Protein AF-A0A970HB97-F1 (afdb_monomer_lite)

Structure (mmCIF, N/CA/C/O backbone):
data_AF-A0A970HB97-F1
#
_entry.id   AF-A0A970HB97-F1
#
loop_
_atom_site.group_PDB
_atom_site.id
_atom_site.type_symbol
_atom_site.label_atom_id
_atom_site.label_alt_id
_atom_site.label_comp_id
_atom_site.label_asym_id
_atom_site.label_entity_id
_atom_site.label_seq_id
_atom_site.pdbx_PDB_ins_code
_atom_site.Cartn_x
_atom_site.Cartn_y
_atom_site.Cartn_z
_atom_site.occupancy
_atom_site.B_iso_or_equiv
_atom_site.auth_seq_id
_atom_site.auth_comp_id
_atom_site.auth_asym_id
_atom_site.auth_atom_id
_atom_site.pdbx_PDB_model_num
ATOM 1 N N . MET A 1 1 ? 1.003 -9.219 -6.055 1.00 83.06 1 MET A N 1
ATOM 2 C CA . MET A 1 1 ? 0.402 -8.520 -4.901 1.00 83.06 1 MET A CA 1
ATOM 3 C C . MET A 1 1 ? 0.948 -9.165 -3.644 1.00 83.06 1 MET A C 1
ATOM 5 O O . MET A 1 1 ? 1.108 -10.377 -3.656 1.00 83.06 1 MET A O 1
ATOM 9 N N . ALA A 1 2 ? 1.260 -8.380 -2.619 1.00 93.44 2 ALA A N 1
ATOM 10 C CA . ALA A 1 2 ? 1.616 -8.880 -1.293 1.00 93.44 2 ALA A CA 1
ATOM 11 C C . ALA A 1 2 ? 0.589 -8.381 -0.267 1.00 93.44 2 ALA A C 1
ATOM 13 O O . ALA A 1 2 ? -0.002 -7.321 -0.469 1.00 93.44 2 ALA A O 1
ATOM 14 N N . VAL A 1 3 ? 0.365 -9.143 0.801 1.00 95.75 3 VAL A N 1
ATOM 15 C CA . VAL A 1 3 ? -0.550 -8.784 1.893 1.00 95.75 3 VAL A CA 1
ATOM 16 C C . VAL A 1 3 ? 0.267 -8.682 3.171 1.00 95.75 3 VAL A C 1
ATOM 18 O O . VAL A 1 3 ? 1.012 -9.601 3.495 1.00 95.75 3 VAL A O 1
ATOM 21 N N . TYR A 1 4 ? 0.138 -7.559 3.866 1.00 93.94 4 TYR A N 1
ATOM 22 C CA . TYR A 1 4 ? 0.833 -7.279 5.117 1.00 93.94 4 TYR A CA 1
ATOM 23 C C . TYR A 1 4 ? -0.196 -7.222 6.234 1.00 93.94 4 TYR A C 1
ATOM 25 O O . TYR A 1 4 ? -1.192 -6.514 6.104 1.00 93.94 4 TYR A O 1
ATOM 33 N N . GLY A 1 5 ? 0.028 -7.968 7.312 1.00 94.50 5 GLY A N 1
ATOM 34 C CA . GLY A 1 5 ? -0.742 -7.797 8.540 1.00 94.50 5 GLY A CA 1
ATOM 35 C C . GLY A 1 5 ? -0.313 -6.516 9.249 1.00 94.50 5 GLY A C 1
ATOM 36 O O . GLY A 1 5 ? 0.867 -6.168 9.238 1.00 94.50 5 GLY A O 1
ATOM 37 N N . LEU A 1 6 ? -1.271 -5.815 9.840 1.00 93.56 6 LEU A N 1
ATOM 38 C CA . LEU A 1 6 ? -1.008 -4.715 10.754 1.00 93.56 6 LEU A CA 1
ATOM 39 C C . LEU A 1 6 ? -0.965 -5.263 12.179 1.00 93.56 6 LEU A C 1
ATOM 41 O O . LEU A 1 6 ? -1.809 -6.075 12.550 1.00 93.56 6 LEU A O 1
ATOM 45 N N . GLU A 1 7 ? -0.015 -4.799 12.990 1.00 95.12 7 GLU A N 1
ATOM 46 C CA . GLU A 1 7 ? 0.059 -5.184 14.409 1.00 95.12 7 GLU A CA 1
ATOM 47 C C . GLU A 1 7 ? -1.190 -4.757 15.187 1.00 95.12 7 GLU A C 1
ATOM 49 O O . GLU A 1 7 ? -1.590 -5.409 16.149 1.00 95.12 7 GLU A O 1
ATOM 54 N N . GLN A 1 8 ? -1.819 -3.664 14.753 1.00 96.12 8 GLN A N 1
ATOM 55 C CA . GLN A 1 8 ? -3.061 -3.155 15.314 1.00 96.12 8 GLN A CA 1
ATOM 56 C C . GLN A 1 8 ? -4.025 -2.764 14.190 1.00 96.12 8 GLN A C 1
ATOM 58 O O . GLN A 1 8 ? -3.586 -2.207 13.178 1.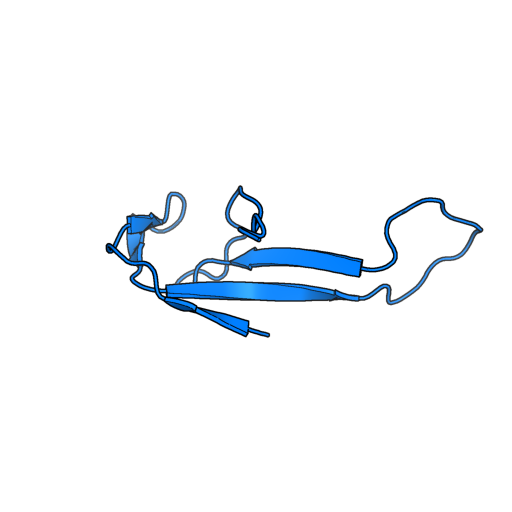00 96.12 8 GLN A O 1
ATOM 63 N N . PRO A 1 9 ? -5.338 -3.006 14.349 1.00 96.06 9 PRO A N 1
ATOM 64 C CA . PRO A 1 9 ? -6.317 -2.550 13.376 1.00 96.06 9 PRO A CA 1
ATOM 65 C C . PRO A 1 9 ? -6.364 -1.019 13.307 1.00 96.06 9 PRO A C 1
ATOM 67 O O . PRO A 1 9 ? -6.435 -0.344 14.334 1.00 96.06 9 PRO A O 1
ATOM 70 N N . VAL A 1 10 ? -6.389 -0.466 12.096 1.00 95.75 10 VAL A N 1
ATOM 71 C CA . VAL A 1 10 ? -6.483 0.985 11.850 1.00 95.75 10 VAL A CA 1
ATOM 72 C C . VAL A 1 10 ? -7.708 1.305 11.003 1.00 95.75 10 VAL A C 1
ATOM 74 O O . VAL A 1 10 ? -8.246 0.432 10.326 1.00 95.75 10 VAL A O 1
ATOM 77 N N . ARG A 1 11 ? -8.170 2.558 11.007 1.00 97.38 11 ARG A N 1
ATOM 78 C CA . ARG A 1 11 ? -9.284 2.985 10.146 1.00 97.38 11 ARG A CA 1
ATOM 79 C C . ARG A 1 11 ? -8.784 3.486 8.800 1.00 97.38 11 ARG A C 1
ATOM 81 O O . ARG A 1 11 ? -7.873 4.308 8.735 1.00 97.38 11 ARG A O 1
ATOM 88 N N . CYS A 1 12 ? -9.421 3.033 7.724 1.00 96.50 12 CYS A N 1
ATOM 89 C CA . CYS A 1 12 ? -9.180 3.584 6.398 1.00 96.50 12 CYS A CA 1
ATOM 90 C C . CYS A 1 12 ? -9.692 5.037 6.331 1.00 96.50 12 CYS A C 1
ATOM 92 O O . CYS A 1 12 ? -10.871 5.265 6.605 1.00 96.50 12 CYS A O 1
ATOM 94 N N . PRO A 1 13 ? -8.877 6.018 5.901 1.00 95.31 13 PRO A N 1
ATOM 95 C CA . PRO A 1 13 ? -9.318 7.411 5.806 1.00 95.31 13 PRO A CA 1
ATOM 96 C C . PRO A 1 13 ? -10.426 7.621 4.762 1.00 95.31 13 PRO A C 1
ATOM 98 O O . PRO A 1 13 ? -11.194 8.572 4.870 1.00 95.31 13 PRO A O 1
ATOM 101 N N . THR A 1 14 ? -10.535 6.734 3.768 1.00 96.56 14 THR A N 1
ATOM 102 C CA . THR A 1 14 ? -11.497 6.862 2.664 1.00 96.56 14 THR A CA 1
ATOM 103 C C . THR A 1 14 ? -12.830 6.181 2.963 1.00 96.56 14 THR A C 1
ATOM 105 O O . THR A 1 14 ? -13.864 6.832 2.882 1.00 96.56 14 THR A O 1
ATOM 108 N N . CYS A 1 15 ? -12.835 4.888 3.310 1.00 96.94 15 CYS A N 1
ATOM 109 C CA . CYS A 1 15 ? -14.084 4.151 3.556 1.00 96.94 15 CYS A CA 1
ATOM 110 C C . CYS A 1 15 ? -14.473 4.037 5.032 1.00 96.94 15 CYS A C 1
ATOM 112 O O . CYS A 1 15 ? -15.529 3.491 5.327 1.00 96.94 15 CYS A O 1
ATOM 114 N N . GLN A 1 16 ? -13.636 4.521 5.958 1.00 97.12 16 GLN A N 1
ATOM 115 C CA . GLN A 1 16 ? -13.858 4.482 7.412 1.00 97.12 16 GLN A CA 1
ATOM 116 C C . GLN A 1 16 ? -13.962 3.075 8.029 1.00 97.12 16 GLN A C 1
ATOM 118 O O . GLN A 1 16 ? -14.096 2.950 9.247 1.00 97.12 16 GLN A O 1
ATOM 123 N N . GLU A 1 17 ? -13.831 2.012 7.233 1.00 97.31 17 GLU A N 1
ATOM 124 C CA . GLU A 1 17 ? -13.754 0.646 7.741 1.00 97.31 17 GLU A CA 1
ATOM 125 C C . GLU A 1 17 ? -12.434 0.399 8.477 1.00 97.31 17 GLU A C 1
ATOM 127 O O . GLU A 1 17 ? -11.369 0.898 8.095 1.00 97.31 17 GLU A O 1
ATOM 132 N N . THR A 1 18 ? -12.514 -0.412 9.529 1.00 97.44 18 THR A N 1
ATOM 133 C CA . THR A 1 18 ? -11.342 -0.921 10.236 1.00 97.44 18 THR A CA 1
ATOM 134 C C . THR A 1 18 ? -10.664 -1.997 9.391 1.00 97.44 18 THR A C 1
ATOM 136 O O . THR A 1 18 ? -11.307 -2.952 8.956 1.00 97.44 18 THR A O 1
ATOM 139 N N . ILE A 1 19 ? -9.359 -1.853 9.180 1.00 96.69 19 ILE A N 1
ATOM 140 C CA . ILE A 1 19 ? -8.518 -2.791 8.442 1.00 96.69 19 ILE A CA 1
ATOM 141 C C . ILE A 1 19 ? -7.434 -3.352 9.364 1.00 96.69 19 ILE A C 1
ATOM 143 O O . ILE A 1 19 ? -6.806 -2.618 10.121 1.00 96.69 19 ILE A O 1
ATOM 147 N N . ASP A 1 20 ? -7.221 -4.662 9.290 1.00 97.12 20 ASP A N 1
ATOM 148 C CA . ASP A 1 20 ? -6.172 -5.417 9.994 1.00 97.12 20 ASP A CA 1
ATOM 149 C C . ASP A 1 20 ? -5.015 -5.805 9.056 1.00 97.12 20 ASP A C 1
ATOM 151 O O . ASP A 1 20 ? -4.030 -6.416 9.465 1.00 97.12 20 ASP A O 1
ATOM 155 N N . ARG A 1 21 ? -5.148 -5.477 7.769 1.00 96.31 21 ARG A N 1
ATOM 156 C CA . ARG A 1 21 ? -4.218 -5.849 6.710 1.00 96.31 21 ARG A CA 1
ATOM 157 C C . ARG A 1 21 ? -4.135 -4.770 5.637 1.00 96.31 21 ARG A C 1
ATOM 159 O O . ARG A 1 21 ? -5.083 -4.021 5.411 1.00 96.31 21 ARG A O 1
ATOM 166 N N . LEU A 1 22 ? -3.002 -4.722 4.948 1.00 94.81 22 LEU A N 1
ATOM 167 C CA . LEU A 1 22 ? -2.710 -3.834 3.827 1.00 94.81 22 LEU A CA 1
ATOM 168 C C . LEU A 1 22 ? -2.372 -4.650 2.585 1.00 94.81 22 LEU A C 1
ATOM 170 O O . LEU A 1 22 ? -1.621 -5.625 2.650 1.00 94.81 22 LEU A O 1
ATOM 174 N N . HIS A 1 23 ? -2.883 -4.227 1.433 1.00 96.38 23 HIS A N 1
ATOM 175 C CA . HIS A 1 23 ? -2.448 -4.764 0.151 1.00 96.38 23 HIS A CA 1
ATOM 176 C C . HIS A 1 23 ? -1.312 -3.913 -0.401 1.00 96.38 23 HIS A C 1
ATOM 178 O O . HIS A 1 23 ? -1.396 -2.691 -0.454 1.00 96.38 23 HIS A O 1
ATOM 184 N N . VAL A 1 24 ? -0.252 -4.573 -0.850 1.00 95.44 24 VAL A N 1
ATOM 185 C CA . VAL A 1 24 ? 0.879 -3.941 -1.517 1.00 95.44 24 VAL A CA 1
ATOM 186 C C . VAL A 1 24 ? 0.885 -4.375 -2.971 1.00 95.44 24 VAL A C 1
ATOM 188 O O . VAL A 1 24 ? 1.097 -5.547 -3.314 1.00 95.44 24 VAL A O 1
ATOM 191 N N . VAL A 1 25 ? 0.649 -3.405 -3.846 1.00 94.44 25 VAL A N 1
ATOM 192 C CA . VAL A 1 25 ? 0.614 -3.609 -5.291 1.00 94.44 25 VAL A CA 1
ATOM 193 C C . VAL A 1 25 ? 1.927 -3.117 -5.883 1.00 94.44 25 VAL A C 1
ATOM 195 O O . VAL A 1 25 ? 2.338 -1.980 -5.663 1.00 94.44 25 VAL A O 1
ATOM 198 N N . ARG A 1 26 ? 2.613 -3.987 -6.631 1.00 91.44 26 ARG A N 1
ATOM 199 C CA . ARG A 1 26 ? 3.849 -3.623 -7.329 1.00 91.44 26 ARG A CA 1
ATOM 200 C C . ARG A 1 26 ? 3.494 -2.884 -8.613 1.00 91.44 26 ARG A C 1
ATOM 202 O O . ARG A 1 26 ? 2.819 -3.449 -9.470 1.00 91.44 26 ARG A O 1
ATOM 209 N N . LEU A 1 27 ? 4.003 -1.668 -8.762 1.00 89.31 27 LEU A N 1
ATOM 210 C CA . LEU A 1 27 ? 3.997 -0.975 -10.042 1.00 89.31 27 LEU A CA 1
ATOM 211 C C . LEU A 1 27 ? 4.972 -1.678 -10.982 1.00 89.31 27 LEU A C 1
ATOM 213 O O . LEU A 1 27 ? 6.120 -1.946 -10.615 1.00 89.31 27 LEU A O 1
ATOM 217 N N . TYR A 1 28 ? 4.515 -1.958 -12.195 1.00 88.00 28 TYR A N 1
ATOM 218 C CA . TYR A 1 28 ? 5.368 -2.390 -13.290 1.00 88.00 28 TYR A CA 1
ATOM 219 C C . TYR A 1 28 ? 5.261 -1.367 -14.416 1.00 88.00 28 TYR A C 1
ATOM 221 O O . TYR A 1 28 ? 4.190 -0.822 -14.684 1.00 88.00 28 TYR A O 1
ATOM 229 N N . ARG A 1 29 ? 6.386 -1.078 -15.065 1.00 85.94 29 ARG A N 1
ATOM 230 C CA . ARG A 1 29 ?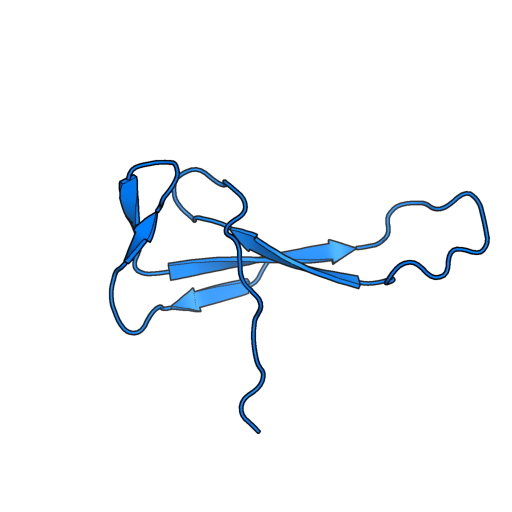 6.417 -0.171 -16.210 1.00 85.94 29 ARG A CA 1
ATOM 231 C C . ARG A 1 29 ? 5.848 -0.884 -17.436 1.00 85.94 29 ARG A C 1
ATOM 233 O O . ARG A 1 29 ? 6.518 -1.743 -17.997 1.00 85.94 29 ARG A O 1
ATOM 240 N N . ALA A 1 30 ? 4.632 -0.525 -17.841 1.00 87.44 30 ALA A N 1
ATOM 241 C CA . ALA A 1 30 ? 3.967 -1.139 -18.992 1.00 87.44 30 ALA A CA 1
ATOM 242 C C . ALA A 1 30 ? 4.478 -0.601 -20.342 1.00 87.44 30 ALA A C 1
ATOM 244 O O . ALA A 1 30 ? 4.722 -1.371 -21.264 1.00 87.44 30 ALA A O 1
ATOM 245 N N . ARG A 1 31 ? 4.664 0.720 -20.459 1.00 85.81 31 ARG A N 1
ATOM 246 C CA . ARG A 1 31 ? 5.139 1.392 -21.677 1.00 85.81 31 ARG A CA 1
ATOM 247 C C . ARG A 1 31 ? 5.933 2.643 -21.315 1.00 85.81 31 ARG A C 1
ATOM 249 O O . ARG A 1 31 ? 5.684 3.260 -20.280 1.00 85.81 31 ARG A O 1
ATOM 256 N N . ALA A 1 32 ? 6.886 3.014 -22.161 1.00 83.31 32 ALA A N 1
ATOM 257 C CA . ALA A 1 32 ? 7.429 4.362 -22.195 1.00 83.31 32 ALA A CA 1
ATOM 258 C C . ALA A 1 32 ? 7.973 4.678 -23.582 1.00 83.31 32 ALA A C 1
ATOM 260 O O . ALA A 1 32 ? 8.744 3.898 -24.132 1.00 83.31 32 ALA A O 1
ATOM 261 N N . ASP A 1 33 ? 7.600 5.841 -24.099 1.00 82.62 33 ASP A N 1
ATOM 262 C CA . ASP A 1 33 ? 7.921 6.264 -25.464 1.00 82.62 33 ASP A CA 1
ATOM 263 C C . ASP A 1 33 ? 9.208 7.106 -25.544 1.00 82.62 33 ASP A C 1
ATOM 265 O O . ASP A 1 33 ? 9.511 7.699 -26.572 1.00 82.62 33 ASP A O 1
ATOM 269 N N . PHE A 1 34 ? 9.972 7.182 -24.449 1.00 81.56 34 PHE A N 1
ATOM 270 C CA . PHE A 1 34 ? 11.214 7.946 -24.360 1.00 81.56 34 PHE A CA 1
ATOM 271 C C . PHE A 1 34 ? 12.141 7.408 -23.259 1.00 81.56 34 PHE A C 1
ATOM 273 O O . PHE A 1 34 ? 11.731 6.644 -22.371 1.00 81.56 34 PHE A O 1
ATOM 280 N N . VAL A 1 35 ? 13.406 7.845 -23.289 1.00 78.81 35 VAL A N 1
ATOM 281 C CA . VAL A 1 35 ? 14.373 7.608 -22.208 1.00 78.81 35 VAL A CA 1
ATOM 282 C C . VAL A 1 35 ? 13.938 8.418 -20.986 1.00 78.81 35 VAL A C 1
ATOM 284 O O . VAL A 1 35 ? 14.213 9.605 -20.866 1.00 78.81 35 VAL A O 1
ATOM 287 N N . SER A 1 36 ? 13.194 7.768 -20.096 1.00 75.44 36 SER A N 1
ATOM 288 C CA . SER A 1 36 ? 12.674 8.366 -18.867 1.00 75.44 36 SER A CA 1
ATOM 289 C C . SER A 1 36 ? 13.521 7.967 -17.661 1.00 75.44 36 SER A C 1
ATOM 291 O O . SER A 1 36 ? 13.799 6.778 -17.476 1.00 75.44 36 SER A O 1
ATOM 293 N N . SER A 1 37 ? 13.867 8.949 -16.824 1.00 80.06 37 SER A N 1
ATOM 294 C CA . SER A 1 37 ? 14.461 8.762 -15.492 1.00 80.06 37 SER A CA 1
ATOM 295 C C . SER A 1 37 ? 13.452 8.275 -14.444 1.00 80.06 37 SER A C 1
ATOM 297 O O . SER A 1 37 ? 13.826 8.051 -13.295 1.00 80.06 37 SER A O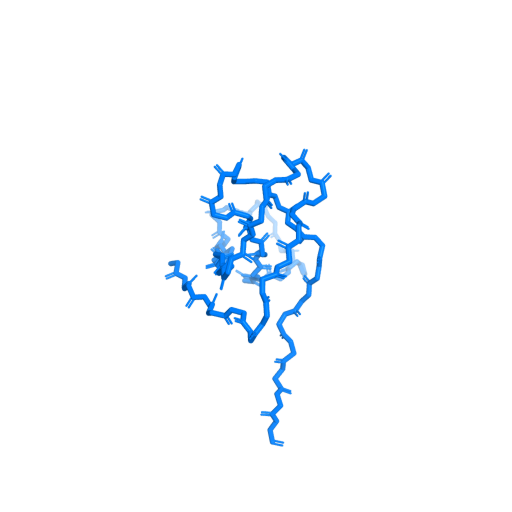 1
ATOM 299 N N . LEU A 1 38 ? 12.178 8.098 -14.820 1.00 80.75 38 LEU A N 1
ATOM 300 C CA . LEU A 1 38 ? 11.150 7.614 -13.908 1.00 80.75 38 LEU A CA 1
ATOM 30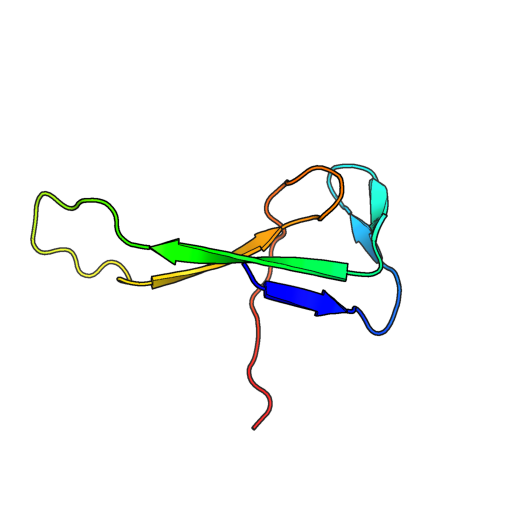1 C C . LEU A 1 38 ? 11.481 6.206 -13.381 1.00 80.75 38 LEU A C 1
ATOM 303 O O . LEU A 1 38 ? 11.996 5.362 -14.131 1.00 80.75 38 LEU A O 1
ATOM 307 N N . PRO A 1 39 ? 11.141 5.916 -12.111 1.00 76.88 39 PRO A N 1
ATOM 308 C CA . PRO A 1 39 ? 11.370 4.608 -11.517 1.00 76.88 39 PRO A CA 1
ATOM 309 C C . PRO A 1 39 ? 10.737 3.492 -12.350 1.00 76.88 39 PRO A C 1
ATOM 311 O O . PRO A 1 39 ? 9.572 3.552 -12.742 1.00 76.88 39 PRO A O 1
ATOM 314 N N . ARG A 1 40 ? 11.503 2.427 -12.603 1.00 78.69 40 ARG A N 1
ATOM 315 C CA . ARG A 1 40 ? 11.017 1.256 -13.359 1.00 78.69 40 ARG A CA 1
ATOM 316 C C . ARG A 1 40 ? 10.052 0.383 -12.555 1.00 78.69 40 ARG A C 1
ATOM 318 O O . ARG A 1 40 ? 9.347 -0.446 -13.126 1.00 78.69 40 ARG A O 1
ATOM 325 N N . SER A 1 41 ? 10.046 0.557 -11.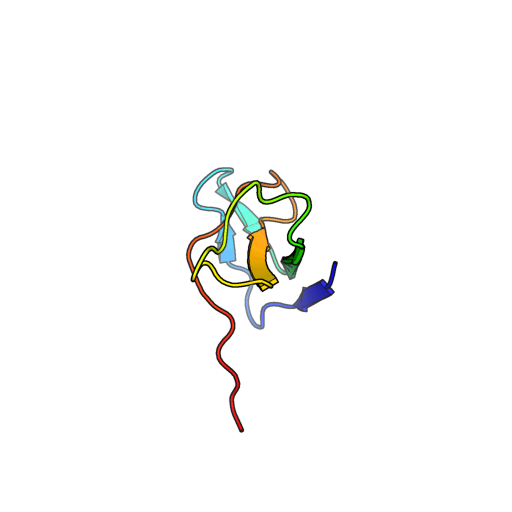240 1.00 80.44 41 SER A N 1
ATOM 326 C CA . SER A 1 41 ? 9.217 -0.179 -10.298 1.00 80.44 41 SER A CA 1
ATOM 327 C C . SER A 1 41 ? 8.920 0.683 -9.082 1.00 80.44 41 SER A C 1
ATOM 329 O O . SER A 1 41 ? 9.723 1.533 -8.707 1.00 80.44 41 SER A O 1
ATOM 331 N N . GLY A 1 42 ? 7.802 0.396 -8.433 1.00 87.12 42 GLY A N 1
ATOM 332 C CA . GLY A 1 42 ? 7.389 1.023 -7.186 1.00 87.12 42 GLY A CA 1
ATOM 333 C C . GLY A 1 42 ? 6.385 0.140 -6.462 1.00 87.12 42 GLY A C 1
ATOM 334 O O . GLY A 1 42 ? 6.063 -0.964 -6.918 1.00 87.12 42 GLY A O 1
ATOM 335 N N . ARG A 1 43 ? 5.896 0.612 -5.322 1.00 91.50 43 ARG A N 1
ATOM 336 C CA . ARG A 1 43 ? 4.882 -0.077 -4.527 1.00 91.50 43 ARG A CA 1
ATOM 337 C C . ARG A 1 43 ? 3.803 0.926 -4.156 1.00 91.50 43 ARG A C 1
ATOM 339 O O . ARG A 1 43 ? 4.116 2.070 -3.855 1.00 91.50 43 ARG A O 1
ATOM 346 N N . LEU A 1 44 ? 2.557 0.480 -4.186 1.00 93.25 44 LEU A N 1
ATOM 347 C CA . LEU A 1 44 ? 1.416 1.225 -3.677 1.00 93.25 44 LEU A CA 1
ATOM 348 C C . LEU A 1 44 ? 0.821 0.458 -2.506 1.00 93.25 44 LEU A C 1
ATOM 350 O O . LEU A 1 44 ? 0.632 -0.758 -2.602 1.00 93.25 44 LEU A O 1
ATOM 354 N N . LEU A 1 45 ? 0.523 1.177 -1.429 1.00 95.31 45 LEU A N 1
ATOM 355 C CA . LEU A 1 45 ? -0.287 0.673 -0.329 1.00 95.31 45 LEU A CA 1
ATOM 356 C C . LEU A 1 45 ? -1.757 0.851 -0.697 1.00 95.31 45 LEU A C 1
ATOM 358 O O . LEU A 1 45 ? -2.153 1.901 -1.197 1.00 95.31 45 LEU A O 1
ATOM 362 N N . VAL A 1 46 ? -2.564 -0.178 -0.480 1.00 97.00 46 VAL A N 1
ATOM 363 C CA . VAL A 1 46 ? -3.964 -0.214 -0.898 1.00 97.00 46 VAL A CA 1
ATOM 364 C C . VAL A 1 46 ? -4.819 -0.766 0.235 1.00 97.00 46 VAL A C 1
ATOM 366 O O . VAL A 1 46 ? -4.487 -1.784 0.849 1.00 97.00 46 VAL A O 1
ATOM 369 N N . CYS A 1 47 ? -5.941 -0.096 0.497 1.00 96.88 47 CYS A N 1
ATOM 370 C CA . CYS A 1 47 ? -6.948 -0.582 1.432 1.00 96.88 47 CYS A CA 1
ATOM 371 C C . CYS A 1 47 ? -7.584 -1.879 0.896 1.00 96.88 47 CYS A C 1
ATOM 373 O O . CYS A 1 47 ? -8.097 -1.873 -0.225 1.00 96.88 47 CYS A O 1
ATOM 375 N N . PRO A 1 48 ? -7.633 -2.975 1.673 1.00 96.56 48 PRO A N 1
ATOM 376 C CA . PRO A 1 48 ? -8.227 -4.237 1.222 1.00 96.56 48 PRO A CA 1
ATOM 377 C C . PRO A 1 48 ? -9.757 -4.187 1.079 1.00 96.56 48 PRO A C 1
ATOM 379 O O . PRO A 1 48 ? -10.343 -5.133 0.564 1.00 96.56 48 PRO A O 1
ATOM 382 N N . ARG A 1 49 ? -10.415 -3.127 1.571 1.00 96.81 49 ARG A N 1
ATOM 383 C CA . ARG A 1 49 ? -11.881 -2.990 1.570 1.00 96.81 49 ARG A CA 1
ATOM 384 C C . ARG A 1 49 ? -12.375 -2.168 0.387 1.00 96.81 49 ARG A C 1
ATOM 386 O O . ARG A 1 49 ? -13.157 -2.651 -0.421 1.00 96.81 49 ARG A O 1
ATOM 393 N N . CYS A 1 50 ? -11.879 -0.939 0.260 1.00 96.88 50 CYS A N 1
ATOM 394 C CA . CYS A 1 50 ? -12.309 -0.006 -0.784 1.00 96.88 50 CYS A CA 1
ATOM 395 C C . CYS A 1 50 ? -11.340 0.107 -1.967 1.00 96.88 50 CYS A C 1
ATOM 397 O O . CYS A 1 50 ? -11.618 0.848 -2.905 1.00 96.88 50 CYS A O 1
ATOM 399 N N . HIS A 1 51 ? -10.196 -0.583 -1.924 1.00 95.88 51 HIS A N 1
ATOM 400 C CA . HIS A 1 51 ? -9.152 -0.536 -2.954 1.00 95.88 51 HIS A CA 1
ATOM 401 C C . HIS A 1 51 ? -8.572 0.860 -3.239 1.00 95.88 51 HIS A C 1
ATOM 403 O O . HIS A 1 51 ? -7.879 1.058 -4.236 1.00 95.88 51 HIS A O 1
ATOM 409 N N . THR A 1 52 ? -8.798 1.828 -2.349 1.00 96.69 52 THR A N 1
ATOM 410 C CA . THR A 1 52 ? -8.169 3.147 -2.436 1.00 96.69 52 THR A CA 1
ATOM 411 C C . THR A 1 52 ? -6.682 3.062 -2.095 1.00 96.69 52 THR A C 1
ATOM 413 O O . THR A 1 52 ? -6.281 2.317 -1.194 1.00 96.69 52 THR A O 1
ATOM 416 N N . VAL A 1 53 ? -5.868 3.841 -2.814 1.00 95.88 53 VAL A N 1
ATOM 417 C CA . VAL A 1 53 ? -4.442 4.020 -2.518 1.00 95.88 53 VAL A CA 1
ATOM 418 C C . VAL A 1 53 ? -4.298 4.769 -1.199 1.00 95.88 53 VAL A C 1
ATOM 420 O O . VAL A 1 53 ? -4.884 5.833 -1.012 1.00 95.88 53 VAL A O 1
ATOM 423 N N . LEU A 1 54 ? -3.516 4.206 -0.288 1.00 94.00 54 LEU A N 1
ATOM 424 C CA . LEU A 1 54 ? -3.231 4.793 1.011 1.00 94.00 54 LEU A CA 1
ATOM 425 C C . LEU A 1 54 ? -1.869 5.497 0.970 1.00 94.00 54 LEU A C 1
ATOM 427 O O . LEU A 1 54 ? -0.931 4.966 0.368 1.00 94.00 54 LEU A O 1
ATOM 431 N N . PRO A 1 55 ? -1.738 6.681 1.594 1.00 90.19 55 PRO A N 1
ATOM 432 C CA . PRO A 1 55 ? -0.455 7.357 1.697 1.00 90.19 55 PRO A CA 1
ATOM 433 C C . PRO A 1 55 ? 0.486 6.559 2.605 1.00 90.19 55 PRO A C 1
ATOM 435 O O . PRO A 1 55 ? 0.076 6.057 3.651 1.00 90.19 55 PRO A O 1
ATOM 438 N N . GLY A 1 56 ? 1.751 6.462 2.208 1.00 88.06 56 GLY A N 1
ATOM 439 C CA . GLY A 1 56 ? 2.796 5.807 2.988 1.00 88.06 56 GLY A CA 1
ATOM 440 C C . GLY A 1 56 ? 3.764 5.012 2.123 1.00 88.06 56 GLY A C 1
ATOM 441 O O . GLY A 1 56 ? 3.540 4.787 0.933 1.00 88.06 56 GLY A O 1
ATOM 442 N N . GLU A 1 57 ? 4.843 4.567 2.751 1.00 85.56 57 GLU A N 1
ATOM 443 C CA . GLU A 1 57 ? 5.873 3.739 2.139 1.00 85.56 57 GLU A CA 1
ATOM 444 C C . GLU A 1 57 ? 6.233 2.574 3.061 1.00 85.56 57 GLU A C 1
ATOM 446 O O . GLU A 1 57 ? 6.078 2.646 4.279 1.00 85.56 57 GLU A O 1
ATOM 451 N N . LEU A 1 58 ? 6.698 1.473 2.473 1.00 84.44 58 LEU A N 1
ATOM 452 C CA . LEU A 1 58 ? 7.258 0.374 3.252 1.00 84.44 58 LEU A CA 1
ATOM 453 C C . LEU A 1 58 ? 8.725 0.682 3.525 1.00 84.44 58 LEU A C 1
ATOM 455 O O . LEU A 1 58 ? 9.554 0.545 2.622 1.00 84.44 58 LEU A O 1
ATOM 459 N N . GLY A 1 59 ? 9.032 1.061 4.762 1.00 80.69 59 GLY A N 1
ATOM 460 C CA . GLY A 1 59 ? 10.403 1.094 5.254 1.00 80.69 59 GLY A CA 1
ATOM 461 C C . GLY A 1 59 ? 10.958 -0.323 5.400 1.00 80.69 59 GLY A C 1
ATOM 462 O O . GLY A 1 59 ? 10.239 -1.247 5.782 1.00 80.69 59 GLY A O 1
ATOM 463 N N . ALA A 1 60 ? 12.236 -0.505 5.080 1.00 70.75 60 ALA A N 1
ATOM 464 C CA . ALA A 1 60 ? 12.965 -1.703 5.470 1.00 70.75 60 ALA A CA 1
ATOM 465 C C . ALA A 1 60 ? 13.642 -1.428 6.817 1.00 70.75 60 ALA A C 1
ATOM 467 O O . ALA A 1 60 ? 14.402 -0.469 6.935 1.00 70.75 60 ALA A O 1
ATOM 468 N N . VAL A 1 61 ? 13.345 -2.251 7.820 1.00 62.19 61 VAL A N 1
ATOM 469 C CA . VAL A 1 61 ? 14.140 -2.318 9.049 1.00 62.19 61 VAL A CA 1
ATOM 470 C C . VAL A 1 61 ? 15.158 -3.429 8.808 1.00 62.19 61 VAL A C 1
ATOM 472 O O . VAL A 1 61 ? 14.759 -4.576 8.599 1.00 62.19 61 VAL A O 1
ATOM 475 N N . PHE A 1 62 ? 16.432 -3.057 8.708 1.00 44.09 62 PHE A N 1
ATOM 476 C CA . PHE A 1 62 ? 17.558 -3.974 8.523 1.00 44.09 62 PHE A CA 1
ATOM 477 C C . PHE A 1 62 ? 18.271 -4.202 9.851 1.00 44.09 62 PHE A C 1
ATOM 479 O O . PHE A 1 62 ? 18.389 -3.214 10.613 1.00 44.09 62 PHE A O 1
#

Sequence (62 aa):
MAVYGLEQPVRCPTCQETIDRLHVVRLYRARADFVSSLPRSGRLLVCPRCHTVLPGELGAVF

pLDDT: mean 89.5, std 9.69, range [44.09, 97.44]

Secondary structure (DSSP, 8-state):
-EEEEEEEEEE-TTT--EEEEEEEEEEE----SS---S-SEEEEEE-TTT-PEES-------

Radius of gyration: 14.15 Å; chains: 1; bounding box: 32×18×41 Å

Foldseek 3Di:
DDKAADPDWDADPPPRDTDRIWDKDKDADPDDPDDDPDDRIDIFIAGPPPRDTDDDDDDD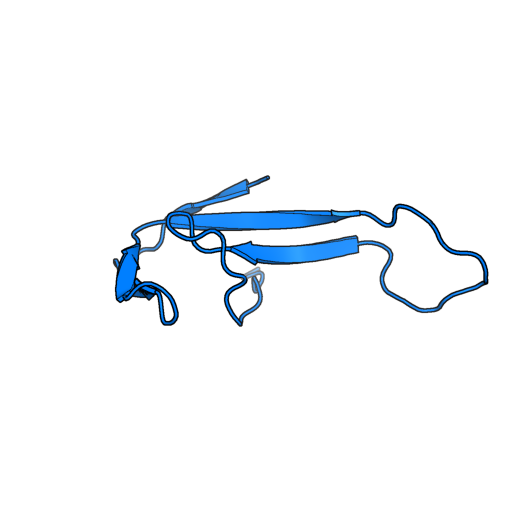DD